Protein AF-A0A238VGJ2-F1 (afdb_monomer_lite)

Secondary structure (DSSP, 8-state):
--HHHHHHHHHHHHHHHHHHHHTT-SSHHHHHHHHHHHHHHTT----THHHHSPPPP-PPPPHHHHHHHHHHHHHHHHHHHT-----S---

Organism: NCBI:txid1938746

Foldseek 3Di:
DDPLQVLLLVQQLVVQLVVCVVVVNPPSSVVSNVVSVVCVVVVHGRDPCVRPHDDPPPDPDPPVVVVVVVVVVVVVVVVVVPPDPPDDDDD

pLDDT: mean 80.12, std 15.17, range [42.34, 96.69]

Sequence (91 aa):
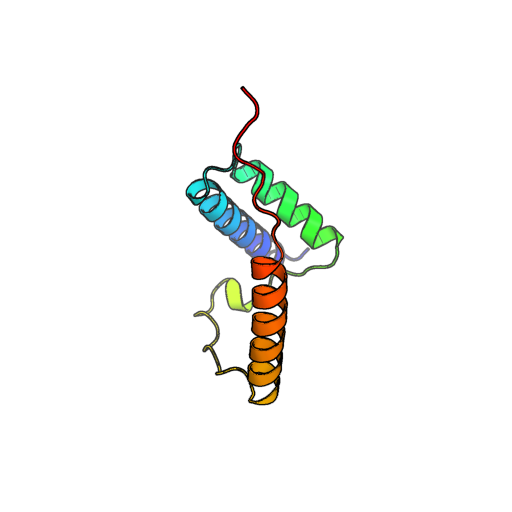MTPQQAAMVAKTEQRIADRFTELGVPHPAESAKRLVEDLLRAGWRPWPALVDGPPPRRVAPSAVAQAELAKAREVLAEKRGHRPELADGAR

Radius of gyration: 19.77 Å; chains: 1; bounding box: 47×30×51 Å

Structure (mmCIF, N/CA/C/O backbone):
data_AF-A0A238VGJ2-F1
#
_entry.id   AF-A0A238VGJ2-F1
#
loop_
_atom_site.group_PDB
_atom_site.id
_atom_site.type_symbol
_atom_site.label_atom_id
_atom_site.label_alt_id
_atom_site.label_comp_id
_atom_site.label_asym_id
_atom_site.label_entity_id
_atom_site.label_seq_id
_atom_site.pdbx_PDB_ins_code
_atom_site.Cartn_x
_atom_site.Cartn_y
_atom_site.Cartn_z
_atom_site.occupancy
_atom_site.B_iso_or_equiv
_atom_site.auth_seq_id
_atom_site.auth_comp_id
_atom_site.auth_asym_id
_atom_site.auth_atom_id
_atom_site.pdbx_PDB_model_num
ATOM 1 N N . MET A 1 1 ? 19.240 0.561 -3.762 1.00 73.06 1 MET A N 1
ATOM 2 C CA . MET A 1 1 ? 17.993 1.163 -4.282 1.00 73.06 1 MET A CA 1
ATOM 3 C C . MET A 1 1 ? 18.376 2.091 -5.424 1.00 73.06 1 MET A C 1
ATOM 5 O O . MET A 1 1 ? 19.323 2.845 -5.250 1.00 73.06 1 MET A O 1
ATOM 9 N N . THR A 1 2 ? 17.744 1.989 -6.595 1.00 82.69 2 THR A N 1
ATOM 10 C CA . THR A 1 2 ? 18.054 2.881 -7.732 1.00 82.69 2 THR A CA 1
ATOM 11 C C . THR A 1 2 ? 17.440 4.276 -7.518 1.00 82.69 2 THR A C 1
ATOM 13 O O . THR A 1 2 ? 16.468 4.389 -6.765 1.00 82.69 2 THR A O 1
ATOM 16 N N . PRO A 1 3 ? 17.934 5.340 -8.184 1.00 82.19 3 PRO A N 1
ATOM 17 C CA . PRO A 1 3 ? 17.332 6.678 -8.101 1.00 82.19 3 PRO A CA 1
ATOM 18 C C . PRO A 1 3 ? 15.843 6.692 -8.475 1.00 82.19 3 PRO A C 1
ATOM 20 O O . PRO A 1 3 ? 15.032 7.340 -7.820 1.00 82.19 3 PRO A O 1
ATOM 23 N N . GLN A 1 4 ? 15.463 5.896 -9.480 1.00 78.56 4 GLN A N 1
ATOM 24 C CA . GLN A 1 4 ? 14.068 5.721 -9.877 1.00 78.56 4 GLN A CA 1
ATOM 25 C C . GLN A 1 4 ? 13.238 5.083 -8.755 1.00 78.56 4 GLN A C 1
ATOM 27 O O . GLN A 1 4 ? 12.170 5.584 -8.427 1.00 78.56 4 GLN A O 1
ATOM 32 N N . GLN A 1 5 ? 13.740 4.026 -8.108 1.00 77.38 5 GLN A N 1
ATOM 33 C CA . GLN A 1 5 ? 13.053 3.397 -6.973 1.00 77.38 5 GLN A CA 1
ATOM 34 C C . GLN A 1 5 ? 12.879 4.364 -5.794 1.00 77.38 5 GLN A C 1
ATOM 36 O O . GLN A 1 5 ? 11.820 4.364 -5.175 1.00 77.38 5 GLN A O 1
ATOM 41 N N . ALA A 1 6 ? 13.873 5.211 -5.513 1.00 84.12 6 ALA A N 1
ATOM 42 C CA . ALA A 1 6 ? 13.786 6.225 -4.463 1.00 84.12 6 ALA A CA 1
ATOM 43 C C . ALA A 1 6 ? 12.657 7.236 -4.735 1.00 84.12 6 ALA A C 1
ATOM 45 O O . ALA A 1 6 ? 11.848 7.516 -3.854 1.00 84.12 6 ALA A O 1
ATOM 46 N N . ALA A 1 7 ? 12.552 7.723 -5.976 1.00 84.00 7 ALA A N 1
ATOM 47 C CA . ALA A 1 7 ? 11.478 8.626 -6.386 1.00 84.00 7 ALA A CA 1
ATOM 48 C C . ALA A 1 7 ? 10.088 7.967 -6.283 1.00 84.00 7 ALA A C 1
ATOM 50 O O . ALA A 1 7 ? 9.120 8.603 -5.866 1.00 84.00 7 ALA A O 1
ATOM 51 N N . MET A 1 8 ? 9.985 6.673 -6.609 1.00 83.00 8 MET A N 1
ATOM 52 C CA . MET A 1 8 ? 8.737 5.910 -6.479 1.00 83.00 8 MET A CA 1
ATOM 53 C C . MET A 1 8 ? 8.305 5.743 -5.021 1.00 83.00 8 MET A C 1
ATOM 55 O O . MET A 1 8 ? 7.118 5.866 -4.713 1.00 83.00 8 MET A O 1
ATOM 59 N N . VAL A 1 9 ? 9.260 5.470 -4.130 1.00 86.75 9 VAL A N 1
ATOM 60 C CA . VAL A 1 9 ? 9.028 5.390 -2.683 1.00 86.75 9 VAL A CA 1
ATOM 61 C C . VAL A 1 9 ? 8.533 6.738 -2.162 1.00 86.75 9 VAL A C 1
ATOM 63 O O . VAL A 1 9 ? 7.447 6.784 -1.595 1.00 86.75 9 VAL A O 1
ATOM 66 N N . ALA A 1 10 ? 9.220 7.839 -2.479 1.00 88.12 10 ALA A N 1
ATOM 67 C CA . ALA A 1 10 ? 8.814 9.182 -2.059 1.00 88.12 10 ALA A CA 1
ATOM 68 C C . ALA A 1 10 ? 7.401 9.564 -2.548 1.00 88.12 10 ALA A C 1
ATOM 70 O O . ALA A 1 10 ? 6.582 10.072 -1.786 1.00 88.12 10 ALA A O 1
ATOM 71 N N . LYS A 1 11 ? 7.065 9.259 -3.810 1.00 87.69 11 LYS A N 1
ATOM 72 C CA . LYS A 1 11 ? 5.716 9.501 -4.354 1.00 87.69 11 LYS A CA 1
ATOM 73 C C . LYS A 1 11 ? 4.648 8.645 -3.664 1.00 87.69 11 LYS A C 1
ATOM 75 O O . LYS A 1 11 ? 3.515 9.089 -3.493 1.00 87.69 11 LYS A O 1
ATOM 80 N N . THR A 1 12 ? 4.998 7.419 -3.277 1.00 86.62 12 THR A N 1
ATOM 81 C CA . THR A 1 12 ? 4.106 6.517 -2.534 1.0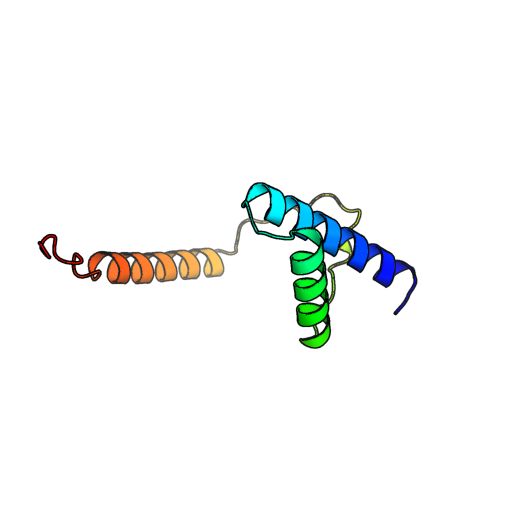0 86.62 12 THR A CA 1
ATOM 82 C C . THR A 1 12 ? 3.871 7.030 -1.115 1.00 86.62 12 THR A C 1
ATOM 84 O O . THR A 1 12 ? 2.720 7.099 -0.690 1.00 86.62 12 THR A O 1
ATOM 87 N N . GLU A 1 13 ? 4.931 7.452 -0.420 1.00 91.25 13 GLU A N 1
ATOM 88 C CA . GLU A 1 13 ? 4.852 8.075 0.906 1.00 91.25 13 GLU A CA 1
ATOM 89 C C . GLU A 1 13 ? 3.936 9.301 0.888 1.00 91.25 13 GLU A C 1
ATOM 91 O O . GLU A 1 13 ? 3.013 9.374 1.697 1.00 91.25 13 GLU A O 1
ATOM 96 N N . GLN A 1 14 ? 4.108 10.203 -0.087 1.00 91.50 14 GLN A N 1
ATOM 97 C CA . GLN A 1 14 ? 3.263 11.393 -0.213 1.00 91.50 14 GLN A CA 1
ATOM 98 C C . GLN A 1 14 ? 1.782 11.035 -0.385 1.00 91.50 14 GLN A C 1
ATOM 100 O O . GLN A 1 14 ? 0.938 11.542 0.344 1.00 91.50 14 GLN A O 1
ATOM 105 N N . ARG A 1 15 ? 1.448 10.110 -1.295 1.00 89.19 15 ARG A N 1
ATOM 106 C CA . ARG A 1 15 ? 0.045 9.721 -1.539 1.00 89.19 15 ARG A CA 1
ATOM 107 C C . ARG A 1 15 ? -0.609 9.072 -0.321 1.00 89.19 15 ARG A C 1
ATOM 109 O O . ARG A 1 15 ? -1.806 9.246 -0.099 1.00 89.19 15 ARG A O 1
ATOM 116 N N . ILE A 1 16 ? 0.153 8.292 0.444 1.00 91.38 16 ILE A N 1
ATOM 117 C CA . ILE A 1 16 ? -0.334 7.701 1.693 1.00 91.38 16 ILE A CA 1
ATOM 118 C C . ILE A 1 16 ? -0.537 8.800 2.739 1.00 91.38 16 ILE A C 1
ATOM 120 O O . ILE A 1 16 ? -1.573 8.802 3.399 1.00 91.38 16 ILE A O 1
ATOM 124 N N . ALA A 1 17 ? 0.392 9.752 2.853 1.00 93.81 17 ALA A N 1
ATOM 125 C CA . ALA A 1 17 ? 0.270 10.887 3.764 1.00 93.81 17 ALA A CA 1
ATOM 126 C C . ALA A 1 17 ? -0.951 11.764 3.435 1.00 93.81 17 ALA A C 1
ATOM 128 O O . ALA A 1 17 ? -1.696 12.134 4.345 1.00 93.81 17 ALA A O 1
ATOM 129 N N . ASP A 1 18 ? -1.217 12.030 2.153 1.00 93.69 18 ASP A N 1
ATOM 130 C CA . ASP A 1 18 ? -2.411 12.756 1.701 1.00 93.69 18 ASP A CA 1
ATOM 131 C C . ASP A 1 18 ? -3.681 12.014 2.141 1.00 93.69 18 ASP A C 1
ATOM 133 O O . ASP A 1 18 ? -4.572 12.586 2.770 1.00 93.69 18 ASP A O 1
ATOM 137 N N . ARG A 1 19 ? -3.728 10.695 1.916 1.00 93.25 19 ARG A N 1
ATOM 138 C CA . ARG A 1 19 ? -4.872 9.871 2.318 1.00 93.25 19 ARG A CA 1
ATOM 139 C C . ARG A 1 19 ? -5.050 9.807 3.834 1.00 93.25 19 ARG A C 1
ATOM 141 O O . ARG A 1 19 ? -6.174 9.799 4.323 1.00 93.25 19 ARG A O 1
ATOM 148 N N . PHE A 1 20 ? -3.961 9.743 4.589 1.00 96.69 20 PHE A N 1
ATOM 149 C CA . PHE A 1 20 ? -3.985 9.776 6.050 1.00 96.69 20 PHE A CA 1
ATOM 150 C C . PHE A 1 20 ? -4.478 11.121 6.577 1.00 96.69 20 PHE A C 1
ATOM 152 O O . PHE A 1 20 ? -5.250 11.144 7.534 1.00 96.69 20 PHE A O 1
ATOM 159 N N . THR A 1 21 ? -4.118 12.214 5.907 1.00 96.00 21 THR A N 1
ATOM 160 C CA . THR A 1 21 ? -4.639 13.554 6.199 1.00 96.00 21 THR A CA 1
ATOM 161 C C . THR A 1 21 ? -6.151 13.610 5.982 1.00 96.00 21 THR A C 1
ATOM 163 O O . THR A 1 21 ? -6.876 14.031 6.879 1.00 96.00 21 THR A O 1
ATOM 166 N N . GLU A 1 22 ? -6.648 13.105 4.848 1.00 95.81 22 GLU A N 1
ATOM 167 C CA . GLU A 1 22 ? -8.092 13.016 4.565 1.00 95.81 22 GLU A CA 1
ATOM 168 C C . GLU A 1 22 ? -8.858 12.177 5.601 1.00 95.81 22 GLU A C 1
ATOM 170 O O . GLU A 1 22 ? -10.024 12.445 5.883 1.00 95.81 22 GLU A O 1
ATOM 175 N N . LEU A 1 23 ? -8.214 11.151 6.161 1.00 94.00 23 LEU A N 1
ATOM 176 C CA . LEU A 1 23 ? -8.795 10.254 7.162 1.00 94.00 23 LEU A CA 1
ATOM 177 C C . LEU A 1 23 ? -8.625 10.755 8.608 1.00 94.00 23 LEU A C 1
ATOM 179 O O . LEU A 1 23 ? -9.091 10.087 9.529 1.00 94.00 23 LEU A O 1
ATOM 183 N N . GLY A 1 24 ? -7.964 11.899 8.823 1.00 95.31 24 GLY A N 1
ATOM 184 C CA . GLY A 1 24 ? -7.730 12.464 10.157 1.00 95.31 24 GLY A CA 1
ATOM 185 C C . GLY A 1 24 ? -6.723 11.682 11.009 1.00 95.31 24 GLY A C 1
ATOM 186 O O . GLY A 1 24 ? -6.787 11.728 12.236 1.00 95.31 24 GLY A O 1
ATOM 187 N N . VAL A 1 25 ? -5.801 10.945 10.383 1.00 94.88 25 VAL A N 1
ATOM 188 C CA . VAL A 1 25 ? -4.754 10.195 11.089 1.00 94.88 25 VAL A CA 1
ATOM 189 C C . VAL A 1 25 ? -3.733 11.176 11.691 1.00 94.88 25 VAL A C 1
ATOM 191 O O . VAL A 1 25 ? -3.204 12.021 10.963 1.00 94.88 25 VAL A O 1
ATOM 194 N N . PRO A 1 26 ? -3.399 11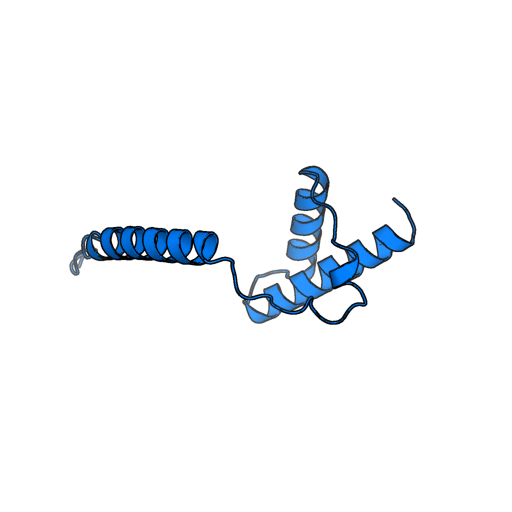.068 12.991 1.00 93.44 26 PRO A N 1
ATOM 195 C CA . PRO A 1 26 ? -2.349 11.877 13.602 1.00 93.44 26 PRO A CA 1
ATOM 196 C C . PRO A 1 26 ? -0.981 11.636 12.952 1.00 93.44 26 PRO A C 1
ATOM 198 O O . PRO A 1 26 ? -0.615 10.499 12.657 1.00 93.44 26 PRO A O 1
ATOM 201 N N . HIS A 1 27 ? -0.197 12.702 12.772 1.00 94.94 27 HIS A N 1
ATOM 202 C CA . HIS A 1 27 ? 1.150 12.647 12.179 1.00 94.94 27 HIS A CA 1
ATOM 203 C C . HIS A 1 27 ? 1.183 11.896 10.829 1.00 94.94 27 HIS A C 1
ATOM 205 O O . HIS A 1 27 ? 1.873 10.881 10.690 1.00 94.94 27 HIS A O 1
ATOM 211 N N . PRO A 1 28 ? 0.433 12.367 9.816 1.00 94.38 28 PRO A N 1
ATOM 212 C CA . PRO A 1 28 ? 0.197 11.614 8.585 1.00 94.38 28 PRO A CA 1
ATOM 213 C C . PRO A 1 28 ? 1.486 11.306 7.813 1.00 94.38 28 PRO A C 1
ATOM 215 O O . PRO A 1 28 ? 1.645 10.191 7.324 1.00 94.38 28 PRO A O 1
ATOM 218 N N . ALA A 1 29 ? 2.432 12.249 7.754 1.00 93.94 29 ALA A N 1
ATOM 219 C CA . ALA A 1 29 ? 3.707 12.062 7.060 1.00 93.94 29 ALA A CA 1
ATOM 220 C C . ALA A 1 29 ? 4.589 10.985 7.717 1.00 93.94 29 ALA A C 1
ATOM 222 O O . ALA A 1 29 ? 5.139 10.122 7.036 1.00 93.94 29 ALA A O 1
ATOM 223 N N . GLU A 1 30 ? 4.695 10.999 9.045 1.00 95.75 30 GLU A N 1
ATOM 224 C CA . GLU A 1 30 ? 5.524 10.043 9.785 1.00 95.75 30 GLU A CA 1
ATOM 225 C C . GLU A 1 30 ? 4.907 8.641 9.785 1.00 95.75 30 GLU A C 1
ATOM 227 O O . GLU A 1 30 ? 5.598 7.648 9.547 1.00 95.75 30 GLU A O 1
ATOM 232 N N . SER A 1 31 ? 3.582 8.565 9.935 1.00 95.38 31 SER A N 1
ATOM 233 C CA . SER A 1 31 ? 2.824 7.320 9.803 1.00 95.38 31 SER A CA 1
ATOM 234 C C . SER A 1 31 ? 2.942 6.723 8.397 1.00 95.38 31 SER A C 1
ATOM 236 O O . SER A 1 31 ? 3.116 5.511 8.256 1.00 95.38 31 SER A O 1
ATOM 238 N N . ALA A 1 32 ? 2.887 7.556 7.353 1.00 94.00 32 ALA A N 1
ATOM 239 C CA . ALA A 1 32 ? 3.054 7.118 5.971 1.00 94.00 32 ALA A CA 1
ATOM 240 C C . ALA A 1 32 ? 4.461 6.567 5.713 1.00 94.00 32 ALA A C 1
ATOM 242 O O . ALA A 1 32 ? 4.595 5.471 5.170 1.00 94.00 32 ALA A O 1
ATOM 243 N N . LYS A 1 33 ? 5.500 7.285 6.158 1.00 94.75 33 LYS A N 1
ATOM 244 C CA . LYS A 1 33 ? 6.892 6.837 6.050 1.00 94.75 33 LYS A CA 1
ATOM 245 C C . LYS A 1 33 ? 7.096 5.482 6.727 1.00 94.75 33 LYS A C 1
ATOM 247 O O . LYS A 1 33 ? 7.603 4.552 6.105 1.00 94.75 33 LYS A O 1
ATOM 252 N N . ARG A 1 34 ? 6.632 5.340 7.973 1.00 94.75 34 ARG A N 1
ATOM 253 C CA . ARG A 1 34 ? 6.733 4.082 8.725 1.00 94.75 34 ARG A CA 1
ATOM 254 C C . ARG A 1 34 ? 6.030 2.928 8.008 1.00 94.75 34 ARG A C 1
ATOM 256 O O . ARG A 1 34 ? 6.606 1.853 7.878 1.00 94.75 34 ARG A O 1
ATOM 263 N N . LEU A 1 35 ? 4.818 3.157 7.497 1.00 92.50 35 LEU A N 1
ATOM 264 C CA . LEU A 1 35 ? 4.087 2.144 6.734 1.00 92.50 35 LEU A CA 1
ATOM 265 C C . LEU A 1 35 ? 4.856 1.714 5.477 1.00 92.50 35 LEU A C 1
ATOM 267 O O . LEU A 1 35 ? 4.938 0.523 5.185 1.00 92.50 35 LEU A O 1
ATOM 271 N N . VAL A 1 36 ? 5.425 2.660 4.728 1.00 91.25 36 VAL A N 1
ATOM 272 C CA . VAL A 1 36 ? 6.199 2.340 3.522 1.00 91.25 36 VAL A CA 1
ATOM 273 C C . VAL A 1 36 ? 7.470 1.561 3.864 1.00 91.25 36 VAL A C 1
ATOM 275 O O . VAL A 1 36 ? 7.764 0.574 3.190 1.00 91.25 36 VAL A O 1
ATOM 278 N N . GLU A 1 37 ? 8.183 1.926 4.931 1.00 92.56 37 GLU A N 1
ATOM 279 C CA . GLU A 1 37 ? 9.335 1.161 5.423 1.00 92.56 37 GLU A CA 1
ATOM 280 C C . GLU A 1 37 ? 8.957 -0.284 5.788 1.00 92.56 37 GLU A C 1
ATOM 282 O O . GLU A 1 37 ? 9.649 -1.225 5.386 1.00 92.56 37 GLU A O 1
ATOM 287 N N . ASP A 1 38 ? 7.840 -0.478 6.494 1.00 93.62 38 ASP A N 1
ATOM 288 C CA . ASP A 1 38 ? 7.351 -1.803 6.886 1.00 93.62 38 ASP A CA 1
ATOM 289 C C . ASP A 1 38 ? 6.936 -2.643 5.666 1.00 93.62 38 ASP A C 1
ATOM 291 O O . ASP A 1 38 ? 7.281 -3.825 5.572 1.00 93.62 38 ASP A O 1
ATOM 295 N N . LEU A 1 39 ? 6.277 -2.032 4.677 1.00 89.00 39 LEU A N 1
ATOM 296 C CA . LEU A 1 39 ? 5.922 -2.690 3.418 1.00 89.00 39 LEU A CA 1
ATOM 297 C C . LEU A 1 39 ? 7.169 -3.129 2.638 1.00 89.00 39 LEU A C 1
ATOM 299 O O . LEU A 1 39 ? 7.238 -4.273 2.180 1.00 89.00 39 LEU A O 1
ATOM 303 N N . LEU A 1 40 ? 8.176 -2.259 2.523 1.00 88.31 40 LEU A N 1
ATOM 304 C CA . LEU A 1 40 ? 9.440 -2.588 1.859 1.00 88.31 40 LEU A CA 1
ATOM 305 C C . LEU A 1 40 ? 10.164 -3.745 2.564 1.00 88.31 40 LEU A C 1
ATOM 307 O O . LEU A 1 40 ? 10.666 -4.647 1.890 1.00 88.31 40 LEU A O 1
ATOM 311 N N . ARG A 1 41 ? 10.186 -3.761 3.906 1.00 90.50 41 ARG A N 1
ATOM 312 C CA . ARG A 1 41 ? 10.754 -4.870 4.699 1.00 90.50 41 ARG A CA 1
ATOM 313 C C . ARG A 1 41 ? 10.001 -6.180 4.492 1.00 90.50 41 ARG A C 1
ATOM 315 O O . ARG A 1 41 ? 10.630 -7.229 4.410 1.00 90.50 41 ARG A O 1
ATOM 322 N N . ALA A 1 42 ? 8.680 -6.119 4.348 1.00 90.25 42 ALA A N 1
ATOM 323 C CA . ALA A 1 42 ? 7.843 -7.268 4.014 1.00 90.25 42 ALA A CA 1
ATOM 324 C C . ALA A 1 42 ? 7.977 -7.719 2.540 1.00 90.25 42 ALA A C 1
ATOM 326 O O . ALA A 1 42 ? 7.277 -8.632 2.108 1.00 90.25 42 ALA A O 1
ATOM 327 N N . GLY A 1 43 ? 8.864 -7.094 1.756 1.00 84.88 43 GLY A N 1
ATOM 328 C CA . GLY A 1 43 ? 9.148 -7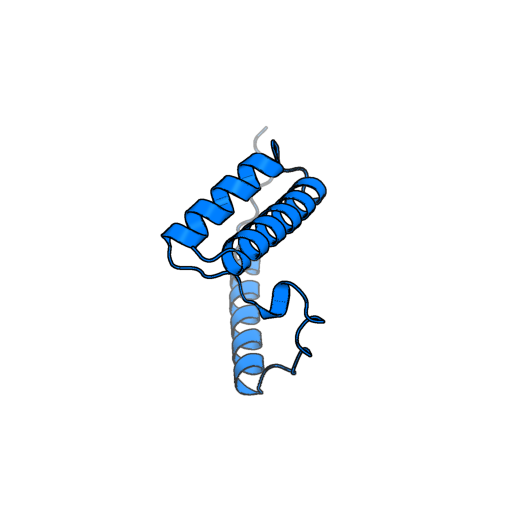.467 0.371 1.00 84.88 43 GLY A CA 1
ATOM 329 C C . GLY A 1 43 ? 8.204 -6.848 -0.660 1.00 84.88 43 GLY A C 1
ATOM 330 O O . GLY A 1 43 ? 8.323 -7.154 -1.849 1.00 84.88 43 GLY A O 1
ATOM 331 N N . TRP A 1 44 ? 7.297 -5.957 -0.247 1.00 81.00 44 TRP A N 1
ATOM 332 C CA . TRP A 1 44 ? 6.461 -5.217 -1.187 1.00 81.00 44 TRP A CA 1
ATOM 333 C C . TRP A 1 44 ? 7.331 -4.287 -2.024 1.00 81.00 44 TRP A C 1
ATOM 335 O O . TRP A 1 44 ? 8.247 -3.635 -1.524 1.00 81.00 44 TRP A O 1
ATOM 345 N N . ARG A 1 45 ? 7.035 -4.203 -3.322 1.00 76.06 45 ARG A N 1
ATOM 346 C CA . ARG A 1 45 ? 7.705 -3.267 -4.226 1.00 76.06 45 ARG A CA 1
ATOM 347 C C . ARG A 1 45 ? 6.699 -2.252 -4.755 1.00 76.06 45 ARG A C 1
ATOM 349 O O . ARG A 1 45 ? 5.633 -2.665 -5.214 1.00 76.06 45 ARG A O 1
ATOM 356 N N . PRO A 1 46 ? 7.021 -0.945 -4.731 1.00 69.25 46 PRO A N 1
ATOM 357 C CA . PRO A 1 46 ? 6.174 0.055 -5.362 1.00 69.25 46 PRO A CA 1
ATOM 358 C C . PRO A 1 46 ? 6.010 -0.291 -6.847 1.00 69.25 46 PRO A C 1
ATOM 360 O O . PRO A 1 46 ? 6.990 -0.596 -7.530 1.00 69.25 46 PRO A O 1
ATOM 363 N N . TRP A 1 47 ? 4.772 -0.293 -7.343 1.00 67.62 47 TRP A N 1
ATOM 364 C CA . TRP A 1 47 ? 4.482 -0.675 -8.725 1.00 67.62 47 TRP A CA 1
ATOM 365 C C . TRP A 1 47 ? 4.798 0.502 -9.666 1.00 67.62 47 TRP A C 1
ATOM 367 O O . TRP A 1 47 ? 4.196 1.566 -9.506 1.00 67.62 47 TRP A O 1
ATOM 377 N N . PRO A 1 48 ? 5.670 0.336 -10.683 1.00 61.50 48 PRO A N 1
ATOM 378 C CA . PRO A 1 48 ? 6.051 1.419 -11.602 1.00 61.50 48 PRO A CA 1
ATOM 379 C C . PRO A 1 48 ? 4.869 2.128 -12.287 1.00 61.50 48 PRO A C 1
ATOM 381 O O . PRO A 1 48 ? 4.869 3.345 -12.441 1.00 61.50 48 PRO A O 1
ATOM 384 N N . ALA A 1 49 ? 3.823 1.379 -12.645 1.00 60.44 49 ALA A N 1
ATOM 385 C CA . ALA A 1 49 ? 2.624 1.884 -13.316 1.00 60.44 49 ALA A CA 1
ATOM 386 C C . ALA A 1 49 ? 1.793 2.876 -12.478 1.00 60.44 49 ALA A C 1
ATOM 388 O O . ALA A 1 49 ? 0.982 3.604 -13.039 1.00 60.44 49 ALA A O 1
ATOM 389 N N . LEU A 1 50 ? 1.980 2.922 -11.154 1.00 55.62 50 LEU A N 1
ATOM 390 C CA . LEU A 1 50 ? 1.267 3.853 -10.268 1.00 55.62 50 LEU A CA 1
ATOM 391 C C . LEU A 1 50 ? 2.000 5.186 -10.075 1.00 55.62 50 LEU A C 1
ATOM 393 O O . LEU A 1 50 ? 1.481 6.071 -9.388 1.00 55.62 50 LEU A O 1
ATOM 397 N N . VAL A 1 51 ? 3.201 5.307 -10.643 1.00 58.56 51 VAL A N 1
ATOM 398 C CA . VAL A 1 51 ? 4.082 6.456 -10.459 1.00 58.56 51 VAL A CA 1
ATOM 399 C C . VAL A 1 51 ? 3.760 7.477 -11.538 1.00 58.56 51 VAL A C 1
ATOM 401 O O . VAL A 1 51 ? 3.274 8.536 -11.181 1.00 58.56 51 VAL A O 1
ATOM 404 N N . ASP A 1 52 ? 3.880 7.153 -12.826 1.00 59.09 52 ASP A N 1
ATOM 405 C CA . ASP A 1 52 ? 3.686 8.141 -13.910 1.00 59.09 52 ASP A CA 1
ATOM 406 C C . ASP A 1 52 ? 2.728 7.685 -15.026 1.00 59.09 52 ASP A C 1
ATOM 408 O O . ASP A 1 52 ? 2.664 8.295 -16.091 1.00 59.09 52 ASP A O 1
ATOM 412 N N . GLY A 1 53 ? 1.957 6.619 -14.794 1.00 62.31 53 GLY A N 1
ATOM 413 C CA . GLY A 1 53 ? 0.962 6.125 -15.745 1.00 62.31 53 GLY A CA 1
ATOM 414 C C . GLY A 1 53 ? -0.465 6.553 -15.390 1.00 62.31 53 GLY A C 1
ATOM 415 O O . GLY A 1 53 ? -0.784 6.692 -14.203 1.00 62.31 53 GLY A O 1
ATOM 416 N N . PRO A 1 54 ? -1.370 6.707 -16.379 1.00 59.16 54 PRO A N 1
ATOM 417 C CA . PRO A 1 54 ? -2.797 6.674 -16.082 1.00 59.16 54 PRO A CA 1
ATOM 418 C C . PRO A 1 54 ? -3.110 5.369 -15.333 1.00 59.16 54 PRO A C 1
ATOM 420 O O . PRO A 1 54 ? -2.470 4.345 -15.607 1.00 59.16 54 PRO A O 1
ATOM 423 N N . PRO A 1 55 ? -4.070 5.371 -14.387 1.00 62.56 55 PRO A N 1
ATOM 424 C CA . PRO A 1 55 ? -4.444 4.152 -13.686 1.00 62.56 55 PRO A CA 1
ATOM 425 C C . PRO A 1 55 ? -4.732 3.055 -14.718 1.00 62.56 55 PRO A C 1
ATOM 427 O O . PRO A 1 55 ? -5.364 3.347 -15.742 1.00 62.56 55 PRO A O 1
ATOM 430 N N . PRO A 1 56 ? -4.264 1.812 -14.491 1.00 65.19 56 PRO A N 1
ATOM 431 C CA . PRO A 1 56 ? -4.494 0.737 -15.441 1.00 65.19 56 PRO A CA 1
ATOM 432 C C . PRO A 1 56 ? -5.988 0.655 -15.736 1.00 65.19 56 PRO A C 1
ATOM 434 O O . PRO A 1 56 ? -6.817 0.799 -14.827 1.00 65.19 56 PRO A O 1
ATOM 437 N N . ARG A 1 57 ? -6.335 0.460 -17.017 1.00 72.06 57 ARG A N 1
ATOM 438 C CA . ARG A 1 57 ? -7.732 0.280 -17.422 1.00 72.06 57 ARG A CA 1
ATOM 439 C C . ARG A 1 57 ? -8.330 -0.785 -16.516 1.00 72.06 57 ARG A C 1
ATOM 441 O O . ARG A 1 57 ? -7.824 -1.904 -16.463 1.00 72.06 57 ARG A O 1
ATOM 448 N N . ARG A 1 58 ? -9.384 -0.419 -15.785 1.00 70.38 58 ARG A N 1
ATOM 449 C CA . ARG A 1 58 ? -10.121 -1.365 -14.953 1.00 70.38 58 ARG A CA 1
ATOM 450 C C . ARG A 1 58 ? -10.766 -2.372 -15.893 1.00 70.38 58 ARG A C 1
ATOM 452 O O . ARG A 1 58 ? -11.791 -2.084 -16.503 1.00 70.38 58 ARG A O 1
ATOM 459 N N . VAL A 1 59 ? -10.121 -3.517 -16.065 1.00 76.88 59 VAL A N 1
ATOM 460 C CA . VAL A 1 59 ? -10.722 -4.646 -16.765 1.00 76.88 59 VAL A CA 1
ATOM 461 C C . VAL A 1 59 ? -11.775 -5.217 -15.827 1.00 76.88 59 VAL A C 1
ATOM 463 O O . VAL A 1 59 ? -11.528 -5.340 -14.624 1.00 76.88 59 VAL A O 1
ATOM 466 N N . ALA A 1 60 ? -12.961 -5.515 -16.357 1.00 78.25 60 ALA A N 1
ATOM 467 C CA . ALA A 1 60 ? -13.972 -6.197 -15.568 1.00 78.25 60 ALA A CA 1
ATOM 468 C C . ALA A 1 60 ? -13.359 -7.489 -14.993 1.00 78.25 60 ALA A C 1
ATOM 470 O O . ALA A 1 60 ? -12.666 -8.202 -15.728 1.00 78.25 60 ALA A O 1
ATOM 471 N N . PRO A 1 61 ? -13.565 -7.787 -13.698 1.00 77.25 61 PRO A N 1
ATOM 472 C CA . PRO A 1 61 ? -13.103 -9.044 -13.127 1.00 77.25 61 PRO A CA 1
ATOM 473 C C . PRO A 1 61 ? -13.653 -10.207 -13.955 1.00 77.25 61 PRO A C 1
ATOM 475 O O . PRO A 1 61 ? -14.780 -10.136 -14.454 1.00 77.25 61 PRO A O 1
ATOM 478 N N . SER A 1 62 ? -12.859 -11.267 -14.116 1.00 86.81 62 SER A N 1
ATOM 479 C CA . SER A 1 62 ? -13.305 -12.473 -14.818 1.00 86.81 62 SER A CA 1
ATOM 480 C C . SER A 1 62 ? -14.593 -13.017 -14.191 1.00 86.81 62 SER A C 1
ATOM 482 O O . SER A 1 62 ? -14.871 -12.766 -13.016 1.00 86.81 62 SER A O 1
ATOM 484 N N . ALA A 1 63 ? -15.371 -13.799 -14.944 1.00 88.00 63 ALA A N 1
ATOM 485 C CA . ALA A 1 63 ? -16.586 -14.431 -14.419 1.00 88.00 63 ALA A CA 1
ATOM 486 C C . ALA A 1 63 ? -16.313 -15.224 -13.123 1.00 88.00 63 ALA A C 1
ATOM 488 O O . ALA A 1 63 ? -17.104 -15.180 -12.185 1.00 88.00 63 ALA A O 1
ATOM 489 N N . VAL A 1 64 ? -15.139 -15.861 -13.035 1.00 88.38 64 VAL A N 1
ATOM 490 C CA . VAL A 1 64 ? -14.671 -16.565 -11.833 1.00 88.38 64 VAL A CA 1
ATOM 491 C C . VAL A 1 64 ? -14.476 -15.600 -10.660 1.00 88.38 64 VAL A C 1
ATOM 493 O O . VAL A 1 64 ? -15.006 -15.834 -9.579 1.00 88.38 64 VAL A O 1
ATOM 496 N N . ALA A 1 65 ? -13.774 -14.482 -10.863 1.00 85.06 65 ALA A N 1
ATOM 497 C CA . ALA A 1 65 ? -13.560 -13.492 -9.807 1.00 85.06 65 ALA A CA 1
ATOM 498 C C . ALA A 1 65 ? -14.872 -12.826 -9.351 1.00 85.06 65 ALA A C 1
ATOM 500 O O . ALA A 1 65 ? -15.031 -12.519 -8.171 1.00 85.06 65 ALA A O 1
ATOM 501 N N . GLN A 1 66 ? -15.831 -12.632 -10.261 1.00 89.06 66 GLN A N 1
ATOM 502 C CA . GLN A 1 66 ? -17.164 -12.131 -9.917 1.00 89.06 66 GLN A CA 1
ATOM 503 C C . GLN A 1 66 ? -17.943 -13.122 -9.045 1.00 89.06 66 GLN A C 1
ATOM 505 O O . GLN A 1 66 ? -18.546 -12.707 -8.055 1.00 89.06 66 GLN A O 1
ATOM 510 N N . ALA A 1 67 ? -17.892 -14.417 -9.369 1.00 90.25 67 ALA A N 1
ATOM 511 C CA . ALA A 1 67 ? -18.529 -15.461 -8.571 1.00 90.25 67 ALA A CA 1
ATOM 512 C C . ALA A 1 67 ? -17.923 -15.557 -7.160 1.00 90.25 67 ALA A C 1
ATOM 514 O O . ALA A 1 67 ? -18.658 -15.640 -6.178 1.00 90.25 67 ALA A O 1
ATOM 515 N N . GLU A 1 68 ? -16.596 -15.470 -7.033 1.00 92.12 68 GLU A N 1
ATOM 516 C CA . GLU A 1 68 ? -15.928 -15.471 -5.724 1.00 92.12 68 GLU A CA 1
ATOM 517 C C . GLU A 1 68 ? -16.277 -14.228 -4.889 1.00 92.12 68 GLU A C 1
ATOM 519 O O . GLU A 1 68 ? -16.542 -14.330 -3.691 1.00 92.12 68 GLU A O 1
ATOM 524 N N . LEU A 1 69 ? -16.373 -13.050 -5.518 1.00 88.69 69 LEU A N 1
ATOM 525 C CA . LEU A 1 69 ? -16.843 -11.837 -4.842 1.00 88.69 69 LEU A CA 1
ATOM 526 C C . LEU A 1 69 ? -18.299 -11.952 -4.369 1.00 88.69 69 LEU A C 1
ATOM 528 O O . LEU A 1 69 ? -18.627 -11.425 -3.306 1.00 88.69 69 LEU A O 1
ATOM 532 N N . ALA A 1 70 ? -19.168 -12.617 -5.135 1.00 90.50 70 ALA A N 1
ATOM 533 C CA . ALA A 1 70 ? -20.552 -12.865 -4.735 1.00 90.50 70 ALA A CA 1
ATOM 534 C C . ALA A 1 70 ? -20.617 -13.760 -3.487 1.00 90.50 70 ALA A C 1
ATOM 536 O O . ALA A 1 70 ? -21.210 -13.356 -2.488 1.00 90.50 70 ALA A O 1
ATOM 537 N N . LYS A 1 71 ? -19.895 -14.889 -3.484 1.00 91.25 71 LYS A N 1
ATOM 538 C CA . LYS A 1 71 ? -19.791 -15.783 -2.316 1.00 91.25 71 LYS A CA 1
ATOM 539 C C . LYS A 1 71 ? -19.262 -15.059 -1.078 1.00 91.25 71 LYS A C 1
ATOM 541 O O . LYS A 1 71 ? -19.816 -15.179 0.011 1.00 91.25 71 LYS A O 1
ATOM 546 N N . ALA A 1 72 ? -18.204 -14.259 -1.231 1.00 90.00 72 ALA A N 1
ATOM 547 C CA . ALA A 1 72 ? -17.637 -13.503 -0.117 1.00 90.00 72 ALA A CA 1
ATOM 548 C C . ALA A 1 72 ? -18.648 -12.510 0.489 1.00 90.00 72 ALA A C 1
ATOM 550 O O . ALA A 1 72 ? -18.661 -12.300 1.703 1.00 90.00 72 ALA A O 1
ATOM 551 N N . ARG A 1 73 ? -19.514 -11.907 -0.337 1.00 88.75 73 ARG A N 1
ATOM 552 C CA . ARG A 1 73 ? -20.579 -11.007 0.134 1.00 88.75 73 ARG A CA 1
ATOM 553 C C . ARG A 1 73 ? -21.660 -11.745 0.911 1.00 88.75 73 ARG A C 1
ATOM 555 O O . ARG A 1 73 ? -22.096 -11.213 1.926 1.00 88.75 73 ARG A O 1
ATOM 562 N N . GLU A 1 74 ? -22.052 -12.938 0.476 1.00 88.88 74 GLU A N 1
ATOM 563 C CA . GLU A 1 74 ? -23.019 -13.780 1.193 1.00 88.88 74 GLU A CA 1
ATOM 564 C C . GLU A 1 74 ? -22.504 -14.130 2.593 1.00 88.88 74 GLU A C 1
ATOM 566 O O . GLU A 1 74 ? -23.179 -13.853 3.583 1.00 88.88 74 GLU A O 1
ATOM 571 N N . VAL A 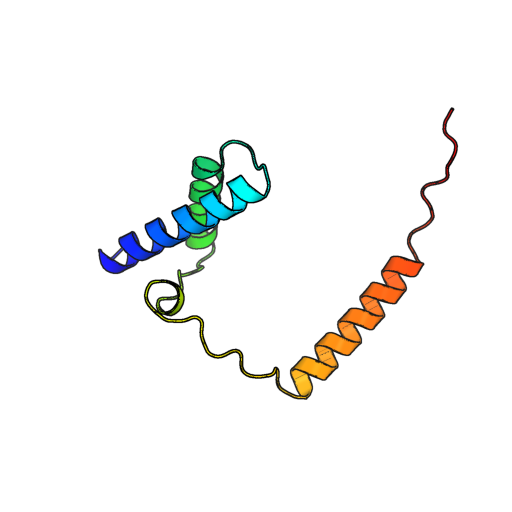1 75 ? -21.252 -14.589 2.693 1.00 89.88 75 VAL A N 1
ATOM 572 C CA . VAL A 1 75 ? -20.604 -14.890 3.983 1.00 89.88 75 VAL A CA 1
ATOM 573 C C . VAL A 1 75 ? -20.549 -13.655 4.888 1.00 89.88 75 VAL A C 1
ATOM 575 O O . VAL A 1 75 ? -20.777 -13.735 6.095 1.00 89.88 75 VAL A O 1
ATOM 578 N N . LEU A 1 76 ? -20.241 -12.481 4.331 1.00 84.88 76 LEU A N 1
ATOM 579 C CA . LEU A 1 76 ? -20.216 -11.240 5.106 1.00 84.88 76 LEU A CA 1
ATOM 580 C C . LEU A 1 76 ? -21.613 -10.795 5.554 1.00 84.88 76 LEU A C 1
ATOM 582 O O . LEU A 1 76 ? -21.727 -10.207 6.629 1.00 84.88 76 LEU A O 1
ATOM 586 N N . ALA A 1 77 ? -22.652 -11.038 4.753 1.00 81.50 77 ALA A N 1
ATOM 587 C CA . ALA A 1 77 ? -24.031 -10.721 5.106 1.00 81.50 77 ALA A CA 1
ATOM 588 C C . ALA A 1 77 ? -24.522 -11.619 6.249 1.00 81.50 77 ALA A C 1
ATOM 590 O O . ALA A 1 77 ? -25.042 -11.107 7.238 1.00 81.50 77 ALA A O 1
ATOM 591 N N . GLU A 1 78 ? -24.250 -12.923 6.169 1.00 79.81 78 GLU A N 1
ATOM 592 C CA . GLU A 1 78 ? -24.532 -13.894 7.230 1.00 79.81 78 GLU A CA 1
ATOM 593 C C . GLU A 1 78 ? -23.848 -13.491 8.546 1.00 79.81 78 GLU A C 1
ATOM 595 O O . GLU A 1 78 ? -24.490 -13.359 9.589 1.00 79.81 78 GLU A O 1
ATOM 600 N N . LYS A 1 79 ? -22.551 -13.162 8.492 1.00 79.31 79 LYS A N 1
ATOM 601 C CA . LYS A 1 79 ? -21.804 -12.721 9.679 1.00 79.31 79 LYS A CA 1
ATOM 602 C C . LYS A 1 79 ? -22.280 -11.383 10.247 1.00 79.31 79 LYS A C 1
ATOM 604 O O . LYS A 1 79 ? -22.176 -11.178 11.453 1.00 79.31 79 LYS A O 1
ATOM 609 N N . ARG A 1 80 ? -22.789 -10.466 9.414 1.00 74.44 80 ARG A N 1
ATOM 610 C CA . ARG A 1 80 ? -23.389 -9.203 9.888 1.00 74.44 80 ARG A CA 1
ATOM 611 C C . ARG A 1 80 ? -24.754 -9.422 10.532 1.00 74.44 80 ARG A C 1
ATOM 613 O O . ARG A 1 80 ? -25.031 -8.758 11.524 1.00 74.44 80 ARG A O 1
ATOM 620 N N . GLY A 1 81 ? -25.561 -10.349 10.012 1.00 63.50 81 GLY A N 1
ATOM 621 C CA . GLY A 1 81 ? -26.828 -10.764 10.625 1.00 63.50 81 GLY A CA 1
ATOM 622 C C . GLY A 1 81 ? -26.647 -11.480 11.969 1.00 63.50 81 GLY A C 1
ATOM 623 O O . GLY A 1 81 ? -27.541 -11.455 12.803 1.00 63.50 81 GLY A O 1
ATOM 624 N N . HIS A 1 82 ? -25.466 -12.054 12.212 1.00 57.50 82 HIS A N 1
ATOM 625 C CA . HIS A 1 82 ? -25.073 -12.663 13.486 1.00 57.50 82 HIS A CA 1
ATOM 626 C C . HIS A 1 82 ? -24.358 -11.723 14.460 1.00 57.50 82 HIS A C 1
ATOM 628 O O . HIS A 1 82 ? -23.778 -12.197 15.436 1.00 57.50 82 HIS A O 1
ATOM 634 N N . ARG A 1 83 ? -24.379 -10.401 14.251 1.00 47.72 83 ARG A N 1
ATOM 635 C CA . ARG A 1 83 ? -23.930 -9.478 15.298 1.00 47.72 83 ARG A CA 1
ATOM 636 C C . ARG A 1 83 ? -24.980 -9.521 16.416 1.00 47.72 83 ARG A C 1
ATOM 638 O O . ARG A 1 83 ? -26.071 -9.010 16.174 1.00 47.72 83 ARG A O 1
ATOM 645 N N . PRO A 1 84 ? -24.712 -10.107 17.603 1.00 51.81 84 PRO A N 1
ATOM 646 C CA . PRO A 1 84 ? -25.603 -9.880 18.725 1.00 51.81 84 PRO A CA 1
ATOM 647 C C . PRO A 1 84 ? -25.639 -8.369 18.918 1.00 51.81 84 PRO A C 1
ATOM 649 O O . PRO A 1 84 ? -24.587 -7.720 18.971 1.00 51.81 84 PRO A O 1
ATOM 652 N N . GLU A 1 85 ? -26.842 -7.809 18.912 1.00 51.88 85 GLU A N 1
ATOM 653 C CA . GLU A 1 85 ? -27.065 -6.439 19.338 1.00 51.88 85 GLU A CA 1
ATOM 654 C C . GLU A 1 85 ? -26.325 -6.299 20.668 1.00 51.88 85 GLU A C 1
ATOM 656 O O 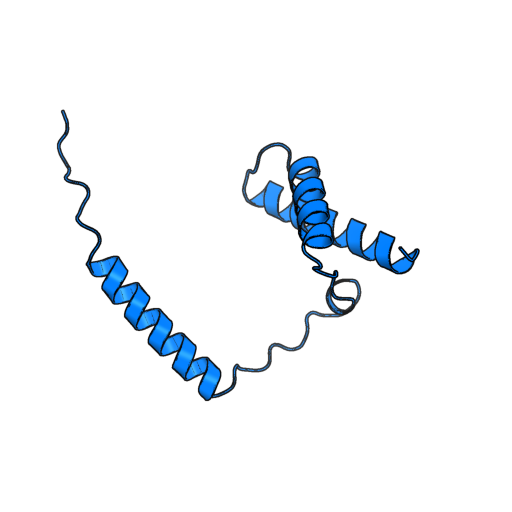. GLU A 1 85 ? -26.568 -7.065 21.605 1.00 51.88 85 GLU A O 1
ATOM 661 N N . LEU A 1 86 ? -25.309 -5.430 20.712 1.00 52.31 86 LEU A N 1
ATOM 662 C CA . LEU A 1 86 ? -24.727 -5.034 21.983 1.00 52.31 86 LEU A CA 1
ATOM 663 C C . LEU A 1 86 ? -25.895 -4.412 22.724 1.00 52.31 86 LEU A C 1
ATOM 665 O O . LEU A 1 86 ? -26.337 -3.334 22.340 1.00 52.31 86 LEU A O 1
ATOM 669 N N . ALA A 1 87 ? -26.443 -5.184 23.660 1.00 42.97 87 ALA A N 1
ATOM 670 C CA . ALA A 1 87 ? -27.635 -4.851 24.398 1.00 42.97 87 ALA A CA 1
ATOM 671 C C . ALA A 1 87 ? -27.537 -3.395 24.849 1.00 42.97 87 ALA A C 1
ATOM 673 O O . ALA A 1 87 ? -26.645 -3.029 25.619 1.00 42.97 87 ALA A O 1
ATOM 674 N N . ASP A 1 88 ? -28.459 -2.584 24.340 1.00 52.09 88 ASP A N 1
ATOM 675 C CA . ASP A 1 88 ? -28.903 -1.391 25.033 1.00 52.09 88 ASP A CA 1
ATOM 676 C C . ASP A 1 88 ? -29.153 -1.779 26.494 1.00 52.09 88 ASP A C 1
ATOM 678 O O . ASP A 1 88 ? -29.935 -2.687 26.784 1.00 52.09 88 ASP A O 1
ATOM 682 N N . GLY A 1 89 ? -28.465 -1.112 27.417 1.00 45.50 89 GLY A N 1
ATOM 683 C CA . GLY A 1 89 ? -28.736 -1.256 28.843 1.00 45.50 89 GLY A CA 1
ATOM 684 C C . GLY A 1 89 ? -27.531 -1.625 29.697 1.00 45.50 89 GLY A C 1
ATOM 685 O O . GLY A 1 89 ? -27.493 -2.686 30.314 1.00 45.50 89 GLY A O 1
ATOM 686 N N . ALA A 1 90 ? -26.612 -0.680 29.867 1.00 42.34 90 ALA A N 1
ATOM 687 C CA . ALA A 1 90 ? -25.873 -0.553 31.117 1.00 42.34 90 ALA A CA 1
ATOM 688 C C . ALA A 1 90 ? -25.898 0.921 31.543 1.00 42.34 90 ALA A C 1
ATOM 690 O O . ALA A 1 90 ? -25.055 1.699 31.117 1.00 42.34 90 ALA A O 1
ATOM 691 N N . ARG A 1 91 ? -26.964 1.230 32.296 1.00 47.00 91 ARG A N 1
ATOM 692 C CA . ARG A 1 91 ? -27.179 2.298 33.296 1.00 47.00 91 ARG A CA 1
ATOM 693 C C . ARG A 1 91 ? -26.327 3.562 33.228 1.00 47.00 91 ARG A C 1
ATOM 695 O O . ARG A 1 91 ? -25.109 3.462 33.479 1.00 47.00 91 ARG A O 1
#